Protein AF-A0A6G8FTP2-F1 (afdb_monomer_lite)

Radius of gyration: 24.83 Å; chains: 1; bounding box: 40×57×80 Å

Sequence (136 aa):
MTVLFDAAKLGSWLGYSTGDVDDDQCAAVLEVVEGWILGATGWNDIPAEPAKPLRAWALELGGIAYENPTSQTDDQTDLVRSSWRDRRSQILAEIRTWSQSNGSAVGGQLSPRGSFPPARPYPDPADRRYPFGLRP

Structure (mmCIF, N/CA/C/O backbone):
data_AF-A0A6G8FTP2-F1
#
_entry.id   AF-A0A6G8FTP2-F1
#
loop_
_atom_site.group_PDB
_atom_site.id
_atom_site.type_symbol
_atom_site.label_atom_id
_atom_site.label_alt_id
_atom_site.label_comp_id
_atom_site.label_asym_id
_atom_site.label_entity_id
_atom_site.label_seq_id
_atom_site.pdbx_PDB_ins_code
_atom_site.Cartn_x
_atom_site.Cartn_y
_atom_site.Cartn_z
_atom_site.occupancy
_atom_site.B_iso_or_equiv
_atom_site.auth_seq_id
_atom_site.auth_comp_id
_atom_site.auth_asym_id
_atom_site.auth_atom_id
_atom_site.pdbx_PDB_model_num
ATOM 1 N N . MET A 1 1 ? -13.358 -1.340 -14.042 1.00 44.25 1 MET A N 1
ATOM 2 C CA . MET A 1 1 ? -12.081 -1.651 -13.378 1.00 44.25 1 MET A CA 1
ATOM 3 C C . MET A 1 1 ? -11.678 -0.406 -12.616 1.00 44.25 1 MET A C 1
ATOM 5 O O . MET A 1 1 ? -11.479 0.637 -13.229 1.00 44.25 1 MET A O 1
ATOM 9 N N . THR A 1 2 ? -11.758 -0.462 -11.292 1.00 50.75 2 THR A N 1
ATOM 10 C CA . THR A 1 2 ? -11.432 0.670 -10.423 1.00 50.75 2 THR A CA 1
ATOM 11 C C . THR A 1 2 ? -9.926 0.746 -10.285 1.00 50.75 2 THR A C 1
ATOM 13 O O . THR A 1 2 ? -9.303 -0.270 -10.017 1.00 50.75 2 THR A O 1
ATOM 16 N N . VAL A 1 3 ? -9.345 1.930 -10.460 1.00 65.44 3 VAL A N 1
ATOM 17 C CA . VAL A 1 3 ? -7.890 2.093 -10.403 1.00 65.44 3 VAL A CA 1
ATOM 18 C C . VAL A 1 3 ? -7.529 2.915 -9.165 1.00 65.44 3 VAL A C 1
ATOM 20 O O . VAL A 1 3 ? -7.963 4.068 -9.041 1.00 65.44 3 VAL A O 1
ATOM 23 N N . LEU A 1 4 ? -6.779 2.316 -8.227 1.00 75.06 4 LEU A N 1
ATOM 24 C CA . LEU A 1 4 ? -6.231 2.992 -7.036 1.00 75.06 4 LEU A CA 1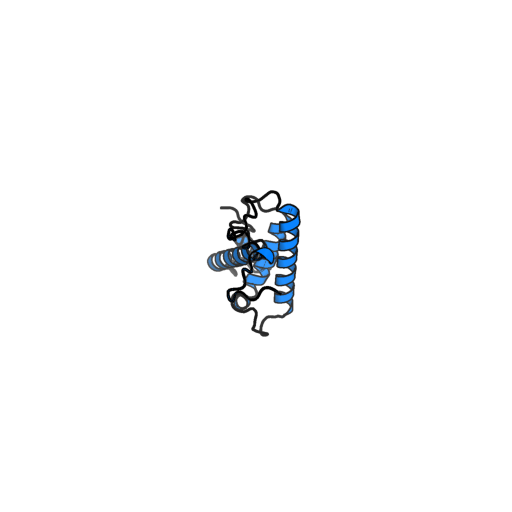
ATOM 25 C C . LEU 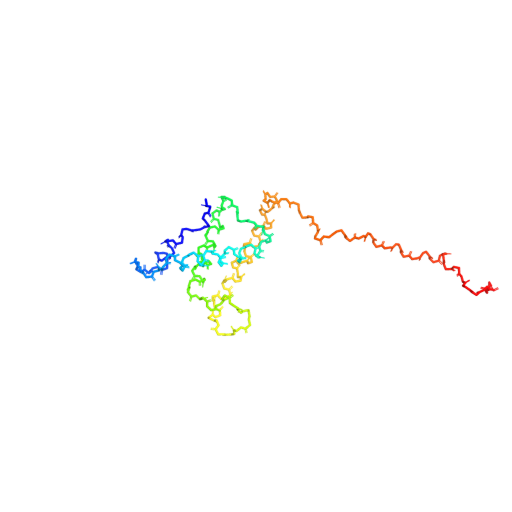A 1 4 ? -5.455 4.253 -7.427 1.00 75.06 4 LEU A C 1
ATOM 27 O O . LEU A 1 4 ? -5.621 5.314 -6.823 1.00 75.06 4 LEU A O 1
ATOM 31 N N . PHE A 1 5 ? -4.664 4.139 -8.487 1.00 72.75 5 PHE A N 1
ATOM 32 C CA . PHE A 1 5 ? -3.975 5.226 -9.160 1.00 72.75 5 PHE A CA 1
ATOM 33 C C . PHE A 1 5 ? -3.726 4.825 -10.613 1.00 72.75 5 PHE A C 1
ATOM 35 O O . PHE A 1 5 ? -3.614 3.648 -10.931 1.00 72.75 5 PHE A O 1
ATOM 42 N N . ASP A 1 6 ? -3.650 5.805 -11.503 1.00 75.38 6 ASP A N 1
ATOM 43 C CA . ASP A 1 6 ? -3.320 5.557 -12.903 1.00 75.38 6 ASP A CA 1
ATOM 44 C C . ASP A 1 6 ? -1.840 5.170 -13.019 1.00 75.38 6 ASP A C 1
ATOM 46 O O . ASP A 1 6 ? -0.963 6.023 -12.868 1.00 75.38 6 ASP A O 1
ATOM 50 N N . ALA A 1 7 ? -1.567 3.885 -13.241 1.00 67.69 7 ALA A N 1
ATOM 51 C CA . ALA A 1 7 ? -0.206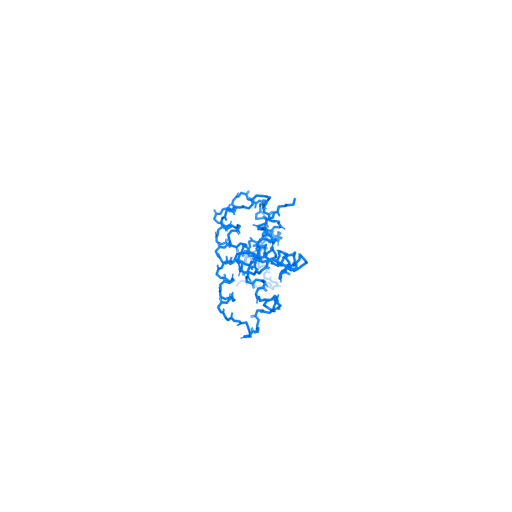 3.366 -13.281 1.00 67.69 7 ALA A CA 1
ATOM 52 C C . ALA A 1 7 ? 0.594 3.927 -14.473 1.00 67.69 7 ALA A C 1
ATOM 54 O O . ALA A 1 7 ? 1.780 4.197 -14.325 1.00 67.69 7 ALA A O 1
ATOM 55 N N . ALA A 1 8 ? -0.063 4.285 -15.585 1.00 67.75 8 ALA A N 1
ATOM 56 C CA . ALA A 1 8 ? 0.589 4.981 -16.700 1.00 67.75 8 ALA A CA 1
ATOM 57 C C . ALA A 1 8 ? 1.082 6.391 -16.312 1.00 67.75 8 ALA A C 1
ATOM 59 O O . ALA A 1 8 ? 1.984 6.948 -16.938 1.00 67.75 8 ALA A O 1
ATOM 60 N N . LYS A 1 9 ? 0.526 6.983 -15.244 1.00 73.06 9 LYS A N 1
ATOM 61 C CA . LYS A 1 9 ? 1.000 8.255 -14.674 1.00 73.06 9 LYS A CA 1
ATOM 62 C C . LYS A 1 9 ? 2.097 8.079 -13.629 1.00 73.06 9 LYS A C 1
ATOM 64 O O . LYS A 1 9 ? 2.657 9.086 -13.200 1.00 73.06 9 LYS A O 1
ATOM 69 N N . LEU A 1 10 ? 2.434 6.848 -13.242 1.00 75.19 10 LEU A N 1
ATOM 70 C CA . LEU A 1 10 ? 3.491 6.573 -12.270 1.00 75.19 10 LEU A CA 1
ATOM 71 C C . LEU A 1 10 ? 4.844 7.084 -12.772 1.00 75.19 10 LEU A C 1
ATOM 73 O O . LEU A 1 10 ? 5.533 7.787 -12.039 1.00 75.19 10 LEU A O 1
ATOM 77 N N . GLY A 1 11 ? 5.175 6.832 -14.044 1.00 71.88 11 GLY A N 1
ATOM 78 C CA . GLY A 1 11 ? 6.399 7.347 -14.664 1.00 71.88 11 GLY A CA 1
ATOM 79 C C . GLY A 1 11 ? 6.482 8.873 -14.624 1.00 71.88 11 GLY A C 1
ATOM 80 O O . GLY A 1 11 ? 7.484 9.429 -14.184 1.00 71.88 11 GLY A O 1
ATOM 81 N N . SER A 1 12 ? 5.386 9.559 -14.969 1.00 75.88 12 SER A N 1
ATOM 82 C CA . SER A 1 12 ? 5.309 11.023 -14.876 1.00 75.88 12 SER A CA 1
ATOM 83 C C . SER A 1 12 ? 5.410 11.534 -13.438 1.00 75.88 12 SER A C 1
ATOM 85 O O . SER A 1 12 ? 5.953 12.615 -13.227 1.00 75.88 12 SER A O 1
ATOM 87 N N . TRP A 1 13 ? 4.865 10.806 -12.463 1.00 74.94 13 TRP A N 1
ATOM 88 C CA . TRP A 1 13 ? 4.930 11.179 -11.051 1.00 74.94 13 TRP A CA 1
ATOM 89 C C . TRP A 1 13 ? 6.344 11.010 -10.478 1.00 74.94 13 TRP A C 1
ATOM 91 O O . TRP A 1 13 ? 6.796 11.861 -9.717 1.00 74.94 13 TRP A O 1
ATOM 101 N N . LEU A 1 14 ? 7.061 9.969 -10.908 1.00 75.44 14 LEU A N 1
ATOM 102 C CA . LEU A 1 14 ? 8.462 9.713 -10.558 1.00 75.44 14 LEU A CA 1
ATOM 103 C C . LEU A 1 14 ? 9.456 10.588 -11.344 1.00 75.44 14 LEU A C 1
ATOM 105 O O . LEU A 1 14 ? 10.641 10.620 -11.021 1.00 75.44 14 LEU A O 1
ATOM 109 N N . GLY A 1 15 ? 8.989 11.319 -12.360 1.00 75.25 15 GLY A N 1
ATOM 110 C CA . GLY A 1 15 ? 9.829 12.178 -13.196 1.00 75.25 15 GLY A CA 1
ATOM 111 C C . GLY A 1 15 ? 10.623 11.430 -14.273 1.00 75.25 15 GLY A C 1
ATOM 112 O O . GLY A 1 15 ? 11.599 11.976 -14.785 1.00 75.25 15 GLY A O 1
ATOM 113 N N . TYR A 1 16 ? 10.217 10.208 -14.625 1.00 74.31 16 TYR A N 1
ATOM 114 C CA . TYR A 1 16 ? 10.778 9.461 -15.751 1.00 74.31 16 TYR A CA 1
ATOM 115 C C . TYR A 1 16 ? 10.257 9.981 -17.093 1.00 74.31 16 TYR A C 1
ATOM 117 O O . TYR A 1 16 ? 9.160 10.542 -17.190 1.00 74.31 16 TYR A O 1
ATOM 125 N N . SER A 1 17 ? 11.044 9.779 -18.147 1.00 68.38 17 SER A N 1
ATOM 126 C CA . SER A 1 17 ? 10.661 10.154 -19.505 1.00 68.38 17 SER A CA 1
ATOM 127 C C . SER A 1 17 ? 9.552 9.226 -20.007 1.00 68.38 17 SER A C 1
ATOM 129 O O . SER A 1 17 ? 9.481 8.048 -19.651 1.00 68.38 17 SER A O 1
ATOM 131 N N . THR A 1 18 ? 8.674 9.732 -20.872 1.00 62.75 18 THR A N 1
ATOM 132 C CA . THR A 1 18 ? 7.675 8.898 -21.557 1.00 62.75 18 THR A CA 1
ATOM 133 C C . THR A 1 18 ? 8.365 7.787 -22.351 1.00 62.75 18 THR A C 1
ATOM 135 O O . THR A 1 18 ? 9.111 8.090 -23.281 1.00 62.75 18 THR A O 1
ATOM 138 N N . GLY A 1 19 ? 8.089 6.527 -21.999 1.00 63.09 19 GLY A N 1
ATOM 139 C CA . GLY A 1 19 ? 8.686 5.331 -22.611 1.00 63.09 19 GLY A CA 1
ATOM 140 C C . GLY A 1 19 ? 9.700 4.589 -21.733 1.00 63.09 19 GLY A C 1
ATOM 141 O O . GLY A 1 19 ? 10.083 3.480 -22.087 1.00 63.09 19 GLY A O 1
ATOM 142 N N . ASP A 1 20 ? 10.093 5.156 -20.587 1.00 66.19 20 ASP A N 1
ATOM 143 C CA . ASP A 1 20 ? 11.019 4.509 -19.641 1.00 66.19 20 ASP A CA 1
ATOM 144 C C . ASP A 1 20 ? 10.323 3.502 -18.705 1.00 66.19 20 ASP A C 1
ATOM 146 O O . ASP A 1 20 ? 10.993 2.736 -18.015 1.00 66.19 20 ASP A O 1
ATOM 150 N N . VAL A 1 21 ? 8.986 3.513 -18.665 1.00 67.19 21 VAL A N 1
ATOM 151 C CA . VAL A 1 21 ? 8.160 2.645 -17.818 1.00 67.19 21 VAL A CA 1
ATOM 152 C C . VAL A 1 21 ? 7.275 1.784 -18.710 1.00 67.19 21 VAL A C 1
ATOM 154 O O . VAL A 1 21 ? 6.528 2.318 -19.529 1.00 67.19 21 VAL A O 1
ATOM 157 N N . ASP A 1 22 ? 7.373 0.469 -18.541 1.00 77.56 22 ASP A N 1
ATOM 158 C CA . ASP A 1 22 ? 6.586 -0.518 -19.281 1.00 77.56 22 ASP A CA 1
ATOM 159 C C . ASP A 1 22 ? 5.186 -0.705 -18.663 1.00 77.56 22 ASP A C 1
ATOM 161 O O . ASP A 1 22 ? 5.009 -0.624 -17.441 1.00 77.56 22 ASP A O 1
ATOM 165 N N . ASP A 1 23 ? 4.188 -0.981 -19.503 1.00 78.31 23 ASP A N 1
ATOM 166 C CA . ASP A 1 23 ? 2.803 -1.215 -19.080 1.00 78.31 23 ASP A CA 1
ATOM 167 C C . ASP A 1 23 ? 2.701 -2.483 -18.213 1.00 78.31 23 ASP A C 1
ATOM 169 O O . ASP A 1 23 ? 1.985 -2.494 -17.207 1.00 78.31 23 ASP A O 1
ATOM 173 N N . ASP A 1 24 ? 3.484 -3.520 -18.531 1.00 80.56 24 ASP A N 1
ATOM 174 C CA . ASP A 1 24 ? 3.537 -4.761 -17.746 1.00 80.56 24 ASP A CA 1
ATOM 175 C C . ASP A 1 24 ? 4.139 -4.519 -16.349 1.00 80.56 24 ASP A C 1
ATOM 177 O O . ASP A 1 24 ? 3.668 -5.060 -15.344 1.00 80.56 24 ASP A O 1
ATOM 181 N N . GLN A 1 25 ? 5.142 -3.640 -16.251 1.00 77.81 25 GLN A N 1
ATOM 182 C CA . GLN A 1 25 ? 5.716 -3.225 -14.967 1.00 77.81 25 GLN A CA 1
ATOM 183 C C . GLN A 1 25 ? 4.717 -2.408 -14.145 1.00 77.81 25 GLN A C 1
ATOM 185 O O . GLN A 1 25 ? 4.614 -2.590 -12.931 1.00 77.81 25 GLN A O 1
ATOM 190 N N . CYS A 1 26 ? 3.953 -1.534 -14.799 1.00 79.12 26 CYS A N 1
ATOM 191 C CA . CYS A 1 26 ? 2.888 -0.763 -14.168 1.00 79.12 26 CYS A CA 1
ATOM 192 C C . CYS A 1 26 ? 1.790 -1.665 -13.587 1.00 79.12 26 CYS A C 1
ATOM 194 O O . CYS A 1 26 ? 1.332 -1.427 -12.466 1.00 79.12 26 CYS A O 1
ATOM 196 N N . ALA A 1 27 ? 1.391 -2.709 -14.321 1.00 83.81 27 ALA A N 1
ATOM 197 C CA . ALA A 1 27 ? 0.421 -3.696 -13.855 1.00 83.81 27 ALA A CA 1
ATOM 198 C C . ALA A 1 27 ? 0.946 -4.470 -12.635 1.00 83.81 27 ALA A C 1
ATOM 200 O O . ALA A 1 27 ? 0.260 -4.543 -11.615 1.00 83.81 27 ALA A O 1
ATOM 201 N N . ALA A 1 28 ? 2.191 -4.954 -12.689 1.00 83.62 28 ALA A N 1
ATOM 202 C CA . ALA A 1 28 ? 2.814 -5.661 -11.571 1.00 83.62 28 ALA A CA 1
ATOM 203 C C . ALA A 1 28 ? 2.927 -4.784 -10.310 1.00 83.62 28 ALA A C 1
ATOM 205 O O . ALA A 1 28 ? 2.661 -5.239 -9.197 1.00 83.62 28 ALA A O 1
ATOM 206 N N . VAL A 1 29 ? 3.279 -3.502 -10.464 1.00 85.44 29 VAL A N 1
ATOM 207 C CA . VAL A 1 29 ? 3.317 -2.546 -9.346 1.00 85.44 29 VAL A CA 1
ATOM 208 C C . VAL A 1 29 ? 1.933 -2.374 -8.722 1.00 85.44 29 VAL A C 1
ATOM 210 O O . VAL A 1 29 ? 1.819 -2.354 -7.495 1.00 85.44 29 VAL A O 1
ATOM 213 N N . LEU A 1 30 ? 0.881 -2.272 -9.537 1.00 86.81 30 LEU A N 1
ATOM 214 C CA . LEU A 1 30 ? -0.483 -2.142 -9.033 1.00 86.81 30 LEU A CA 1
ATOM 215 C C . LEU A 1 30 ? -0.899 -3.374 -8.214 1.00 86.81 30 LEU A C 1
ATOM 217 O O . LEU A 1 30 ? -1.382 -3.204 -7.097 1.00 86.81 30 LEU A O 1
ATOM 221 N N . GLU A 1 31 ? -0.641 -4.587 -8.711 1.00 87.12 31 GLU A N 1
ATOM 222 C CA . GLU A 1 31 ? -0.942 -5.839 -7.996 1.00 87.12 31 GLU A CA 1
ATOM 223 C C . GLU A 1 31 ? -0.228 -5.919 -6.637 1.00 87.12 31 GLU A C 1
ATOM 225 O O . GLU A 1 31 ? -0.822 -6.306 -5.626 1.00 87.12 31 GLU A O 1
ATOM 230 N N . VAL A 1 32 ? 1.039 -5.497 -6.580 1.00 86.88 32 VAL A N 1
ATOM 231 C CA . VAL A 1 32 ? 1.817 -5.457 -5.332 1.00 86.88 32 VAL A CA 1
ATOM 232 C C . VAL A 1 32 ? 1.215 -4.465 -4.336 1.00 86.88 32 VAL A C 1
ATOM 234 O O . VAL A 1 32 ? 1.041 -4.793 -3.158 1.00 86.88 32 VAL A O 1
ATOM 237 N N . VAL A 1 33 ? 0.874 -3.256 -4.793 1.00 89.38 33 VAL A N 1
ATOM 238 C CA . VAL A 1 33 ? 0.261 -2.227 -3.942 1.00 89.38 33 VAL A CA 1
ATOM 239 C C . VAL A 1 33 ? -1.099 -2.692 -3.421 1.00 89.38 33 VAL A C 1
ATOM 241 O O . VAL A 1 33 ? -1.386 -2.520 -2.234 1.00 89.38 33 VAL A O 1
ATOM 244 N N . GLU A 1 34 ? -1.917 -3.319 -4.267 1.00 89.81 34 GLU A N 1
ATOM 245 C CA . GLU A 1 34 ? -3.193 -3.914 -3.865 1.00 89.81 34 GLU A CA 1
ATOM 246 C C . GLU A 1 34 ? -2.991 -4.979 -2.786 1.00 89.81 34 GLU A C 1
ATOM 248 O O . GLU A 1 34 ? -3.613 -4.898 -1.724 1.00 89.81 34 GLU A O 1
ATOM 253 N N . GLY A 1 35 ? -2.058 -5.912 -2.992 1.00 87.81 35 GLY A N 1
ATOM 254 C CA . GLY A 1 35 ? -1.725 -6.943 -2.011 1.00 87.81 35 GLY A CA 1
ATOM 255 C C . GLY A 1 35 ? -1.312 -6.367 -0.652 1.00 87.81 35 GLY A C 1
ATOM 256 O O . GLY A 1 35 ? -1.783 -6.829 0.392 1.00 87.81 35 GLY A O 1
ATOM 257 N N . TRP A 1 36 ? -0.489 -5.314 -0.638 1.00 90.44 36 TRP A N 1
ATOM 258 C CA . TRP A 1 36 ? -0.091 -4.643 0.602 1.00 90.44 36 TRP A CA 1
ATOM 259 C C . TRP A 1 36 ? -1.263 -3.960 1.312 1.00 90.44 36 TRP A C 1
ATOM 261 O O . TRP A 1 36 ? -1.390 -4.077 2.533 1.00 90.44 36 TRP A O 1
ATOM 271 N N . ILE A 1 37 ? -2.136 -3.271 0.573 1.00 90.38 37 ILE A N 1
ATOM 272 C CA . ILE A 1 37 ? -3.303 -2.588 1.146 1.00 90.38 37 ILE A CA 1
ATOM 273 C C . ILE A 1 37 ? -4.295 -3.605 1.718 1.00 90.38 37 ILE A C 1
ATOM 275 O O . ILE A 1 37 ? -4.745 -3.441 2.856 1.00 90.38 37 ILE A O 1
ATOM 279 N N . LEU A 1 38 ? -4.608 -4.672 0.979 1.00 89.94 38 LEU A N 1
ATOM 280 C CA . LEU A 1 38 ? -5.496 -5.740 1.447 1.00 89.94 38 LEU A CA 1
ATOM 281 C C . LEU A 1 38 ? -4.914 -6.435 2.686 1.00 89.94 38 LEU A C 1
ATOM 283 O O . LEU A 1 38 ? -5.622 -6.632 3.671 1.00 89.94 38 LEU A O 1
ATOM 287 N N . GLY A 1 39 ? -3.605 -6.705 2.704 1.00 86.81 39 GLY A N 1
ATOM 288 C CA . GLY A 1 39 ? -2.919 -7.262 3.873 1.00 86.81 39 GLY A CA 1
ATOM 289 C C . GLY A 1 39 ? -2.929 -6.337 5.100 1.00 86.81 39 GLY A C 1
ATOM 290 O O . GLY A 1 39 ? -3.077 -6.801 6.233 1.00 86.81 39 GLY A O 1
ATOM 291 N N . ALA A 1 40 ? -2.805 -5.021 4.905 1.00 88.31 40 ALA A N 1
ATOM 292 C CA . ALA A 1 40 ? -2.800 -4.048 5.999 1.00 88.31 40 ALA A CA 1
ATOM 293 C C . ALA A 1 40 ? -4.192 -3.809 6.608 1.00 88.31 40 ALA A C 1
ATOM 295 O O . ALA A 1 40 ? -4.296 -3.615 7.827 1.00 88.31 40 ALA A O 1
ATOM 296 N N . THR A 1 41 ? -5.230 -3.824 5.767 1.00 87.06 41 THR A N 1
ATOM 297 C CA . THR A 1 41 ? -6.630 -3.520 6.119 1.00 87.06 41 THR A CA 1
ATOM 298 C C . THR A 1 41 ? -7.453 -4.755 6.487 1.00 87.06 41 THR A C 1
ATOM 300 O O . THR A 1 41 ? -8.404 -4.645 7.257 1.00 87.06 41 THR A O 1
ATOM 303 N N . GLY A 1 42 ? -7.097 -5.931 5.962 1.00 85.12 42 GLY A N 1
ATOM 304 C CA . GLY A 1 42 ? -7.896 -7.152 6.068 1.00 85.12 42 GLY A CA 1
ATOM 305 C C . GLY A 1 42 ? -9.126 -7.173 5.153 1.00 85.12 42 GLY A C 1
ATOM 306 O O . GLY A 1 42 ? -10.020 -7.990 5.369 1.00 85.12 42 GLY A O 1
ATOM 307 N N . TRP A 1 43 ? -9.207 -6.272 4.172 1.00 85.62 43 TRP A N 1
ATOM 308 C CA . TRP A 1 43 ? -10.283 -6.261 3.181 1.00 85.62 43 TRP A CA 1
ATOM 309 C C . TRP A 1 43 ? -10.152 -7.426 2.196 1.00 85.62 43 TRP A C 1
ATOM 311 O O . TRP A 1 43 ? -9.054 -7.921 1.951 1.00 85.62 43 TRP A O 1
ATOM 321 N N . ASN A 1 44 ? -11.279 -7.844 1.616 1.00 86.00 44 ASN A N 1
ATOM 322 C CA . ASN A 1 44 ? -11.279 -8.839 0.539 1.00 86.00 44 ASN A CA 1
ATOM 323 C C . ASN A 1 44 ? -11.013 -8.195 -0.826 1.00 86.00 44 ASN A C 1
ATOM 325 O O . ASN A 1 44 ? -10.350 -8.803 -1.652 1.00 86.00 44 ASN A O 1
ATOM 329 N N . ASP A 1 45 ? -11.497 -6.965 -1.022 1.00 86.00 45 ASP A N 1
ATOM 330 C CA . ASP A 1 45 ? -11.388 -6.215 -2.271 1.00 86.00 45 ASP A CA 1
ATOM 331 C C . ASP A 1 45 ? -11.150 -4.726 -1.984 1.00 86.00 45 ASP A C 1
ATOM 333 O O . ASP A 1 45 ? -11.552 -4.197 -0.940 1.00 86.00 45 ASP A O 1
ATOM 337 N N . ILE A 1 46 ? -10.530 -4.029 -2.938 1.00 85.38 46 ILE A N 1
ATOM 338 C CA . ILE A 1 46 ? -10.388 -2.573 -2.896 1.00 85.38 46 ILE A CA 1
ATOM 339 C C . ILE A 1 46 ? -11.748 -1.917 -3.206 1.00 85.38 46 ILE A C 1
ATOM 341 O O . ILE A 1 46 ? -12.423 -2.324 -4.154 1.00 85.38 46 ILE A O 1
ATOM 345 N N . PRO A 1 47 ? -12.169 -0.873 -2.461 1.00 82.81 47 PRO A N 1
ATOM 346 C CA . PRO A 1 47 ? -13.414 -0.163 -2.733 1.00 82.81 47 PRO A CA 1
ATOM 347 C C . PRO A 1 47 ? -13.493 0.341 -4.176 1.00 82.81 47 PRO A C 1
ATOM 349 O O . PRO A 1 47 ? -12.530 0.912 -4.684 1.00 82.81 47 PRO A O 1
ATOM 352 N N . ALA A 1 48 ? -14.668 0.219 -4.802 1.00 80.12 48 ALA A N 1
ATOM 353 C CA . ALA A 1 48 ? -14.891 0.662 -6.181 1.00 80.12 48 ALA A CA 1
ATOM 354 C C . ALA A 1 48 ? -14.654 2.171 -6.390 1.00 80.12 48 ALA A C 1
ATOM 356 O O . ALA A 1 48 ? -14.333 2.600 -7.498 1.00 80.12 48 ALA A O 1
ATOM 357 N N . GLU A 1 49 ? -14.769 2.967 -5.326 1.00 81.19 49 GLU A N 1
ATOM 358 C CA . GLU A 1 49 ? -14.375 4.372 -5.291 1.00 81.19 49 GLU A CA 1
ATOM 359 C C . GLU A 1 49 ? -13.462 4.614 -4.081 1.00 81.19 49 GLU A C 1
ATOM 361 O O . GLU A 1 49 ? -13.938 4.937 -2.989 1.00 81.19 49 GLU A O 1
ATOM 366 N N . PRO A 1 50 ? -12.135 4.445 -4.232 1.00 82.75 50 PRO A N 1
ATOM 367 C CA . PRO A 1 50 ? -11.222 4.638 -3.121 1.00 82.75 50 PRO A CA 1
ATOM 368 C C . PRO A 1 50 ? -11.190 6.115 -2.723 1.00 82.75 50 PRO A C 1
ATOM 370 O O . PRO A 1 50 ? -11.100 7.010 -3.577 1.00 82.75 50 PRO A O 1
ATOM 373 N N . ALA A 1 51 ? -11.248 6.360 -1.413 1.00 84.94 51 ALA A N 1
ATOM 374 C CA . ALA A 1 51 ? -11.177 7.697 -0.840 1.00 84.94 51 ALA A CA 1
ATOM 375 C C . ALA A 1 51 ? -9.869 8.401 -1.238 1.00 84.94 51 ALA A C 1
ATOM 377 O O . ALA A 1 51 ? -8.836 7.760 -1.432 1.00 84.94 51 ALA A O 1
ATOM 378 N N . LYS A 1 52 ? -9.892 9.738 -1.315 1.00 86.19 52 LYS A N 1
ATOM 379 C CA . LYS A 1 52 ? -8.717 10.537 -1.713 1.00 86.19 52 LYS A CA 1
ATOM 380 C C . LYS A 1 52 ? -7.433 10.194 -0.929 1.00 86.19 52 LYS A C 1
ATOM 382 O O . LYS A 1 52 ? -6.406 10.055 -1.587 1.00 86.19 52 LYS A O 1
ATOM 387 N N . PRO A 1 53 ? -7.462 10.001 0.409 1.00 87.19 53 PRO A N 1
ATOM 388 C CA . PRO A 1 53 ? -6.266 9.607 1.157 1.00 87.19 53 PRO A CA 1
ATOM 389 C C . PRO A 1 53 ? -5.709 8.251 0.712 1.00 87.19 53 PRO A C 1
ATOM 391 O O . PRO A 1 53 ? -4.509 8.120 0.505 1.00 87.19 53 PRO A O 1
ATOM 394 N N . LEU A 1 54 ? -6.589 7.273 0.464 1.00 88.00 54 LEU A N 1
ATOM 395 C CA . LEU A 1 54 ? -6.198 5.940 0.004 1.00 88.00 54 LEU A CA 1
ATOM 396 C C . LEU A 1 54 ? -5.501 5.985 -1.358 1.00 88.00 54 LEU A C 1
ATOM 398 O O . LEU A 1 54 ? -4.494 5.313 -1.548 1.00 88.00 54 LEU A O 1
ATOM 402 N N . ARG A 1 55 ? -5.987 6.823 -2.280 1.00 87.38 55 ARG A N 1
ATOM 403 C CA . ARG A 1 55 ? -5.338 7.035 -3.584 1.00 87.38 55 ARG A CA 1
ATOM 404 C C . ARG A 1 55 ? -3.957 7.681 -3.451 1.00 87.38 55 ARG A C 1
ATOM 406 O O . ARG A 1 55 ? -3.039 7.295 -4.165 1.00 87.38 55 ARG A O 1
ATOM 413 N N . ALA A 1 56 ? -3.808 8.650 -2.544 1.00 87.88 56 ALA A N 1
ATOM 414 C CA . ALA A 1 56 ? -2.531 9.320 -2.305 1.00 87.88 56 ALA A CA 1
ATOM 415 C C . ALA A 1 56 ? -1.483 8.351 -1.735 1.00 87.88 56 ALA A C 1
ATOM 417 O O . ALA A 1 56 ? -0.373 8.279 -2.254 1.00 87.88 56 ALA A O 1
ATOM 418 N N . TRP A 1 57 ? -1.858 7.552 -0.732 1.00 91.94 57 TRP A N 1
ATOM 419 C CA . TRP A 1 57 ? -0.981 6.516 -0.191 1.00 91.94 57 TRP A CA 1
ATOM 420 C C . TRP A 1 57 ? -0.653 5.429 -1.218 1.00 91.94 57 TRP A C 1
ATOM 422 O O . TRP A 1 57 ? 0.490 4.991 -1.288 1.00 91.94 57 TRP A O 1
ATOM 432 N N . ALA A 1 58 ? -1.623 5.009 -2.036 1.00 90.19 58 ALA A N 1
ATOM 433 C CA . ALA A 1 58 ? -1.392 4.006 -3.073 1.00 90.19 58 ALA A CA 1
ATOM 434 C C . ALA A 1 58 ? -0.390 4.485 -4.136 1.00 90.19 58 ALA A C 1
ATOM 436 O O . ALA A 1 58 ? 0.453 3.703 -4.563 1.00 90.19 58 ALA A O 1
ATOM 437 N N . LEU A 1 59 ? -0.434 5.766 -4.517 1.00 88.19 59 LEU A N 1
ATOM 438 C CA . LEU A 1 59 ? 0.544 6.354 -5.436 1.00 88.19 59 LEU A CA 1
ATOM 439 C C . LEU A 1 59 ? 1.963 6.330 -4.847 1.00 88.19 59 LEU A C 1
ATOM 441 O O . LEU A 1 59 ? 2.908 5.942 -5.528 1.00 88.19 59 LEU A O 1
ATOM 445 N N . GLU A 1 60 ? 2.105 6.687 -3.569 1.00 88.38 60 GLU A N 1
ATOM 446 C CA . GLU A 1 60 ? 3.398 6.653 -2.881 1.00 88.38 60 GLU A CA 1
ATOM 447 C C . GLU A 1 60 ? 3.935 5.217 -2.740 1.00 88.38 60 GLU A C 1
ATOM 449 O O . GLU A 1 60 ? 5.108 4.961 -3.013 1.00 88.38 60 GLU A O 1
ATOM 454 N N . LEU A 1 61 ? 3.069 4.257 -2.394 1.00 89.31 61 LEU A N 1
ATOM 455 C CA . LEU A 1 61 ? 3.415 2.833 -2.375 1.00 89.31 61 LEU A CA 1
ATOM 456 C C . LEU A 1 61 ? 3.813 2.320 -3.765 1.00 89.31 61 LEU A C 1
ATOM 458 O O . LEU A 1 61 ? 4.739 1.517 -3.860 1.00 89.31 61 LEU A O 1
ATOM 462 N N . GLY A 1 62 ? 3.161 2.801 -4.827 1.00 87.56 62 GLY A N 1
ATOM 463 C CA . GLY A 1 62 ? 3.518 2.490 -6.211 1.00 87.56 62 GLY A CA 1
ATOM 464 C C . GLY A 1 62 ? 4.934 2.944 -6.558 1.00 87.56 62 GLY A C 1
ATOM 465 O O . GLY A 1 62 ? 5.694 2.183 -7.149 1.00 87.56 62 GLY A O 1
ATOM 466 N N . GLY A 1 63 ? 5.330 4.135 -6.102 1.00 85.38 63 GLY A N 1
ATOM 467 C CA . GLY A 1 63 ? 6.709 4.616 -6.210 1.00 85.38 63 GLY A CA 1
ATOM 468 C C . GLY A 1 63 ? 7.717 3.704 -5.529 1.00 85.38 63 GLY A C 1
ATOM 469 O O . GLY A 1 63 ? 8.712 3.307 -6.128 1.00 85.38 63 GLY A O 1
ATOM 470 N N . ILE A 1 64 ? 7.422 3.326 -4.284 1.00 85.62 64 ILE A N 1
ATOM 471 C CA . ILE A 1 64 ? 8.280 2.434 -3.495 1.00 85.62 64 ILE A CA 1
ATOM 472 C C . ILE A 1 64 ? 8.413 1.064 -4.171 1.00 85.62 64 ILE A C 1
ATOM 474 O O . ILE A 1 64 ? 9.514 0.518 -4.242 1.00 85.62 64 ILE A O 1
ATOM 478 N N . ALA A 1 65 ? 7.309 0.503 -4.667 1.00 84.19 65 ALA A N 1
ATOM 479 C CA . ALA A 1 65 ? 7.301 -0.787 -5.347 1.00 84.19 65 ALA A CA 1
ATOM 480 C C . ALA A 1 65 ? 8.086 -0.750 -6.667 1.00 84.19 65 ALA A C 1
ATOM 482 O O . ALA A 1 65 ? 8.806 -1.703 -6.964 1.00 84.19 65 ALA A O 1
ATOM 483 N N . TYR A 1 66 ? 7.980 0.347 -7.422 1.00 82.00 66 TYR A N 1
ATOM 484 C CA . TYR A 1 66 ? 8.700 0.536 -8.679 1.00 82.00 66 TYR A CA 1
ATOM 485 C C . TYR A 1 66 ? 10.206 0.737 -8.471 1.00 82.00 66 TYR A C 1
ATOM 487 O O . TYR A 1 66 ? 11.016 0.084 -9.123 1.00 82.00 66 TYR A O 1
ATOM 495 N N . GLU A 1 67 ? 10.605 1.602 -7.534 1.00 79.62 67 GLU A N 1
ATOM 496 C CA . GLU A 1 67 ? 12.024 1.872 -7.266 1.00 79.62 67 GLU A CA 1
ATOM 497 C C . GLU A 1 67 ? 12.742 0.710 -6.565 1.00 79.62 67 GLU A C 1
ATOM 499 O O . GLU A 1 67 ? 13.976 0.652 -6.555 1.00 79.62 67 GLU A O 1
ATOM 504 N N . ASN A 1 68 ? 11.994 -0.203 -5.942 1.00 73.00 68 ASN A N 1
ATOM 505 C C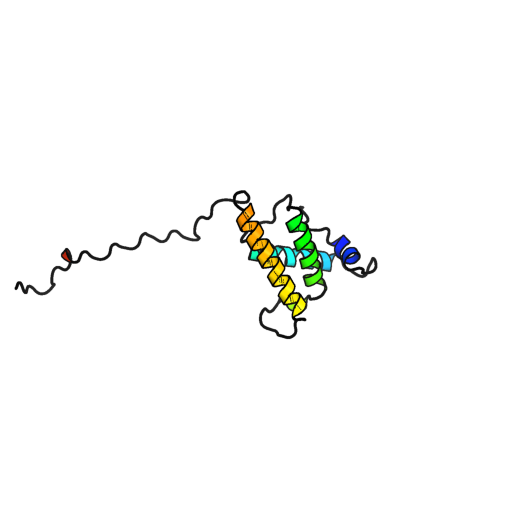A . ASN A 1 68 ? 12.557 -1.274 -5.131 1.00 73.00 68 ASN A CA 1
ATOM 506 C C . ASN A 1 68 ? 11.847 -2.626 -5.332 1.00 73.00 68 ASN A C 1
ATOM 508 O O . ASN A 1 68 ? 11.253 -3.168 -4.388 1.00 73.00 68 ASN A O 1
ATOM 512 N N . PRO A 1 69 ? 11.955 -3.224 -6.531 1.00 65.38 69 PRO A N 1
ATOM 513 C CA . PRO A 1 69 ? 11.295 -4.488 -6.836 1.00 65.38 69 PRO A CA 1
ATOM 514 C C . PRO A 1 69 ? 11.829 -5.665 -6.003 1.00 65.38 69 PRO A C 1
ATOM 516 O O . PRO A 1 69 ? 11.120 -6.636 -5.785 1.00 65.38 69 PRO A O 1
ATOM 519 N N . THR A 1 70 ? 13.045 -5.598 -5.454 1.00 59.50 70 THR A N 1
ATOM 520 C CA . THR A 1 70 ? 13.607 -6.672 -4.610 1.00 59.50 70 THR A CA 1
ATOM 521 C C . THR A 1 70 ? 13.082 -6.663 -3.171 1.00 59.50 70 THR A C 1
ATOM 523 O O . THR A 1 70 ? 13.111 -7.697 -2.501 1.00 59.50 70 THR A O 1
ATOM 526 N N . SER A 1 71 ? 12.521 -5.543 -2.697 1.00 54.78 71 SER A N 1
ATOM 527 C CA . SER A 1 71 ? 11.820 -5.473 -1.401 1.00 54.78 71 SER A CA 1
ATOM 528 C C . SER A 1 71 ? 10.470 -6.206 -1.371 1.00 54.78 71 SER A C 1
ATOM 530 O O . SER A 1 71 ? 9.807 -6.241 -0.329 1.00 54.78 71 SER A O 1
ATOM 532 N N . GLN A 1 72 ? 10.072 -6.794 -2.505 1.00 54.66 72 GLN A N 1
ATOM 533 C CA . GLN A 1 72 ? 8.855 -7.585 -2.684 1.00 54.66 72 GLN A CA 1
ATOM 534 C C . GLN A 1 72 ? 8.926 -8.964 -2.005 1.00 54.66 72 GLN A C 1
ATOM 536 O O . GLN A 1 72 ? 7.884 -9.533 -1.695 1.00 54.66 72 GLN A O 1
ATOM 541 N N . THR A 1 73 ? 10.129 -9.491 -1.744 1.00 50.84 73 THR A N 1
ATOM 542 C CA . THR A 1 73 ? 10.320 -10.898 -1.342 1.00 50.84 73 THR A CA 1
ATOM 543 C C . THR A 1 73 ? 10.734 -11.133 0.106 1.00 50.84 73 THR A C 1
ATOM 545 O O . THR A 1 73 ? 10.608 -12.266 0.562 1.00 50.84 73 THR A O 1
ATOM 548 N N . ASP A 1 74 ? 11.231 -10.131 0.839 1.00 44.88 74 ASP A N 1
ATOM 549 C CA . ASP A 1 74 ? 11.847 -10.426 2.135 1.00 44.88 74 ASP A CA 1
ATOM 550 C C . ASP A 1 74 ? 11.735 -9.292 3.169 1.00 44.88 74 ASP A C 1
ATOM 552 O O . ASP A 1 74 ? 12.249 -8.178 3.000 1.00 44.88 74 ASP A O 1
ATOM 556 N N . ASP A 1 75 ? 11.089 -9.603 4.295 1.00 52.56 75 ASP A N 1
ATOM 557 C CA . ASP A 1 75 ? 11.119 -8.790 5.513 1.00 52.56 75 ASP A CA 1
ATOM 558 C C . ASP A 1 75 ? 12.450 -8.962 6.285 1.00 52.56 75 ASP A C 1
ATOM 560 O O . ASP A 1 75 ? 12.707 -8.218 7.233 1.00 52.56 75 ASP A O 1
ATOM 564 N N . GLN A 1 76 ? 13.374 -9.831 5.838 1.00 48.38 76 GLN A N 1
ATOM 565 C CA . GLN A 1 76 ? 14.616 -10.153 6.560 1.00 48.38 76 GLN A CA 1
ATOM 566 C C . GLN A 1 76 ? 15.941 -9.713 5.915 1.00 48.38 76 GLN A C 1
ATOM 568 O O . GLN A 1 76 ? 16.962 -9.749 6.598 1.00 48.38 76 GLN A O 1
ATOM 573 N N . THR A 1 77 ? 15.984 -9.232 4.668 1.00 48.00 77 THR A N 1
ATOM 574 C CA . THR A 1 77 ? 17.259 -8.761 4.085 1.00 48.00 77 THR A CA 1
ATOM 575 C C . THR A 1 77 ? 17.525 -7.274 4.331 1.00 48.00 77 THR A C 1
ATOM 577 O O . THR A 1 77 ? 16.878 -6.410 3.741 1.00 48.00 77 THR A O 1
ATOM 580 N N . ASP A 1 78 ? 18.565 -6.986 5.119 1.00 48.88 78 ASP A N 1
ATOM 581 C CA . ASP A 1 78 ? 19.160 -5.660 5.398 1.00 48.88 78 ASP A CA 1
ATOM 582 C C . ASP A 1 78 ? 19.724 -4.918 4.161 1.00 48.88 78 ASP A C 1
ATOM 584 O O . ASP A 1 78 ? 20.302 -3.840 4.275 1.00 48.88 78 ASP A O 1
ATOM 588 N N . LEU A 1 79 ? 19.568 -5.474 2.956 1.00 46.84 79 LEU A N 1
ATOM 589 C CA . LEU A 1 79 ? 20.032 -4.874 1.697 1.00 46.84 79 LEU A CA 1
ATOM 590 C C . LEU A 1 79 ? 19.028 -3.882 1.086 1.00 46.84 79 LEU A C 1
ATOM 592 O O . LEU A 1 79 ? 19.313 -3.247 0.071 1.00 46.84 79 LEU A O 1
ATOM 596 N N . VAL A 1 80 ? 17.855 -3.726 1.701 1.00 51.31 80 VAL A N 1
ATOM 597 C CA . VAL A 1 80 ? 16.884 -2.689 1.343 1.00 51.31 80 VAL A CA 1
ATOM 598 C C . VAL A 1 80 ? 17.409 -1.334 1.823 1.00 51.31 80 VAL A C 1
ATOM 600 O O . VAL A 1 80 ? 17.835 -1.214 2.968 1.00 51.31 80 VAL A O 1
ATOM 603 N N . ARG A 1 81 ? 17.340 -0.282 0.988 1.00 54.25 81 ARG A N 1
ATOM 604 C CA . ARG A 1 81 ? 17.508 1.106 1.464 1.00 54.25 81 ARG A CA 1
ATOM 605 C C . ARG A 1 81 ? 16.514 1.323 2.610 1.00 54.25 81 ARG A C 1
ATOM 607 O O . ARG A 1 81 ? 15.313 1.427 2.358 1.00 54.25 81 ARG A O 1
ATOM 614 N N . SER A 1 82 ? 17.004 1.326 3.849 1.00 61.22 82 SER A N 1
ATOM 615 C CA . SER A 1 82 ? 16.196 1.263 5.078 1.00 61.22 82 SER A CA 1
ATOM 616 C C . SER A 1 82 ? 15.068 2.298 5.103 1.00 61.22 82 SER A C 1
ATOM 618 O O . SER A 1 82 ? 13.944 1.975 5.478 1.00 61.22 82 SER A O 1
ATOM 620 N N . SER A 1 83 ? 15.322 3.489 4.555 1.00 67.81 83 SER A N 1
ATOM 621 C CA . SER A 1 83 ? 14.351 4.580 4.433 1.00 67.81 83 SER A CA 1
ATOM 622 C C . SER A 1 83 ? 13.060 4.197 3.700 1.00 67.81 83 SER A C 1
ATOM 624 O O . SER A 1 83 ? 11.980 4.635 4.094 1.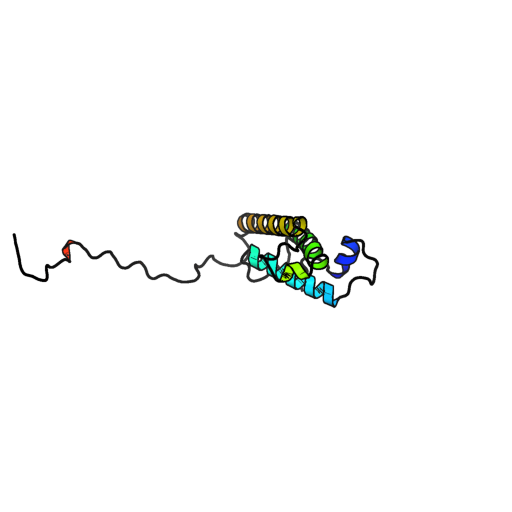00 67.81 83 SER A O 1
ATOM 626 N N . TRP A 1 84 ? 13.137 3.370 2.652 1.00 69.88 84 TRP A N 1
ATOM 627 C CA . TRP A 1 84 ? 11.958 2.965 1.879 1.00 69.88 84 TRP A CA 1
ATOM 628 C C . TRP A 1 84 ? 11.128 1.901 2.598 1.00 69.88 84 TRP A C 1
ATOM 630 O O . TRP A 1 84 ? 9.898 1.958 2.567 1.00 69.88 84 TRP A O 1
ATOM 640 N N . ARG A 1 85 ? 11.782 0.967 3.302 1.00 68.50 85 ARG A N 1
ATOM 641 C CA . ARG A 1 85 ? 11.092 -0.013 4.158 1.00 68.50 85 ARG A CA 1
ATOM 642 C C . ARG A 1 85 ? 10.370 0.686 5.310 1.00 68.50 85 ARG A C 1
ATOM 644 O O . ARG A 1 85 ? 9.215 0.351 5.598 1.00 68.50 85 ARG A O 1
ATOM 651 N N . ASP A 1 86 ? 11.028 1.659 5.933 1.00 78.38 86 ASP A N 1
ATOM 652 C CA . ASP A 1 86 ? 10.456 2.435 7.032 1.00 78.38 86 ASP A CA 1
ATOM 653 C C . ASP A 1 86 ? 9.239 3.224 6.549 1.00 78.38 86 ASP A C 1
ATOM 655 O O . ASP A 1 86 ? 8.176 3.168 7.173 1.00 78.38 86 ASP A O 1
ATOM 659 N N . ARG A 1 87 ? 9.341 3.879 5.382 1.00 85.88 87 ARG A N 1
ATOM 660 C CA . ARG A 1 87 ? 8.224 4.639 4.814 1.00 85.88 87 ARG A CA 1
ATOM 661 C C . ARG A 1 87 ? 7.053 3.748 4.399 1.00 85.88 87 ARG A C 1
ATOM 663 O O . ARG A 1 87 ? 5.916 4.066 4.741 1.00 85.88 87 ARG A O 1
ATOM 670 N N . ARG A 1 88 ? 7.309 2.599 3.757 1.00 88.69 88 ARG A N 1
ATOM 671 C CA . ARG A 1 88 ? 6.273 1.594 3.443 1.00 88.69 88 ARG A CA 1
ATOM 672 C C . ARG A 1 88 ? 5.505 1.197 4.703 1.00 88.69 88 ARG A C 1
ATOM 674 O O . ARG A 1 88 ? 4.280 1.240 4.722 1.00 88.69 88 ARG A O 1
ATOM 681 N N . SER A 1 89 ? 6.224 0.846 5.767 1.00 87.00 89 SER A N 1
ATOM 682 C CA . SER A 1 89 ? 5.622 0.406 7.031 1.00 87.00 89 SER A CA 1
ATOM 683 C C . SER A 1 89 ? 4.794 1.511 7.696 1.00 87.00 89 SER A C 1
ATOM 685 O O . SER A 1 89 ? 3.708 1.233 8.204 1.00 87.00 89 SER A O 1
ATOM 687 N N . GLN A 1 90 ? 5.261 2.765 7.645 1.00 88.56 90 GLN A N 1
ATOM 688 C CA . GLN A 1 90 ? 4.507 3.927 8.131 1.00 88.56 90 GLN A CA 1
ATOM 689 C C . GLN A 1 90 ? 3.197 4.113 7.359 1.00 88.56 90 GLN A C 1
ATOM 691 O O . GLN A 1 90 ? 2.138 4.196 7.978 1.00 88.56 90 GLN A O 1
ATOM 696 N N . ILE A 1 91 ? 3.244 4.097 6.022 1.00 90.81 91 ILE A N 1
ATOM 697 C CA . ILE A 1 91 ? 2.051 4.246 5.178 1.00 90.81 91 ILE A CA 1
ATOM 698 C C . ILE A 1 91 ? 1.048 3.119 5.450 1.00 90.81 91 ILE A C 1
ATOM 700 O O . ILE A 1 91 ? -0.141 3.375 5.620 1.00 90.81 91 ILE A O 1
ATOM 704 N N . LEU A 1 92 ? 1.503 1.867 5.550 1.00 91.44 92 LEU A N 1
ATOM 705 C CA . LEU A 1 92 ? 0.609 0.740 5.838 1.00 91.44 92 LEU A CA 1
ATOM 706 C C . LEU A 1 92 ? -0.024 0.839 7.235 1.00 91.44 92 LEU A C 1
ATOM 708 O O . LEU A 1 92 ? -1.187 0.467 7.409 1.00 91.44 92 LEU A O 1
ATOM 712 N N . ALA A 1 93 ? 0.694 1.376 8.225 1.00 90.19 93 ALA A N 1
ATOM 713 C CA . ALA A 1 93 ? 0.139 1.651 9.549 1.00 90.19 93 ALA A CA 1
ATOM 714 C C . ALA A 1 93 ? -0.899 2.790 9.525 1.00 90.19 93 ALA A C 1
ATOM 716 O O . ALA A 1 93 ? -1.945 2.682 10.177 1.00 90.19 93 ALA A O 1
ATOM 717 N N . GLU A 1 94 ? -0.655 3.851 8.749 1.00 91.56 94 GLU A N 1
ATOM 718 C CA . GLU A 1 94 ? -1.614 4.940 8.517 1.00 91.56 94 GLU A CA 1
ATOM 719 C C . GLU A 1 94 ? -2.888 4.417 7.839 1.00 91.56 94 GLU A C 1
ATOM 721 O O . GLU A 1 94 ? -3.990 4.663 8.33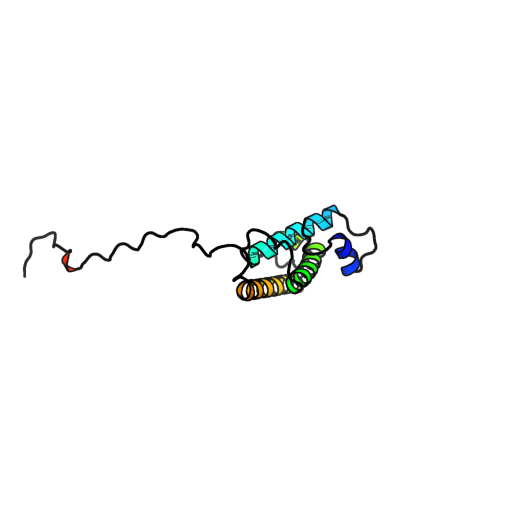4 1.00 91.56 94 GLU A O 1
ATOM 726 N N . ILE A 1 95 ? -2.747 3.615 6.776 1.00 90.31 95 ILE A N 1
ATOM 727 C CA . ILE A 1 95 ? -3.864 2.971 6.070 1.00 90.31 95 ILE A CA 1
ATOM 728 C C . ILE A 1 95 ? -4.660 2.082 7.021 1.00 90.31 95 ILE A C 1
ATOM 730 O O . ILE A 1 95 ? -5.887 2.170 7.053 1.00 90.31 95 ILE A O 1
ATOM 734 N N . ARG A 1 96 ? -3.989 1.250 7.828 1.00 90.31 96 ARG A N 1
ATOM 735 C CA . ARG A 1 96 ? -4.657 0.409 8.828 1.00 90.31 96 ARG A CA 1
ATOM 736 C C . ARG A 1 96 ? -5.477 1.260 9.796 1.00 90.31 96 ARG A C 1
ATOM 738 O O . ARG A 1 96 ? -6.665 1.001 9.971 1.00 90.31 96 ARG A O 1
ATOM 745 N N . THR A 1 97 ? -4.877 2.295 10.377 1.00 89.06 97 THR A N 1
ATOM 746 C CA . THR A 1 97 ? -5.542 3.189 11.342 1.00 89.06 97 THR A CA 1
ATOM 747 C C . THR A 1 97 ? -6.735 3.912 10.714 1.00 89.06 97 THR A C 1
ATOM 749 O O . THR A 1 97 ? -7.822 3.980 11.297 1.00 89.06 97 THR A O 1
ATOM 752 N N . TRP A 1 98 ? -6.559 4.410 9.490 1.00 89.06 98 TRP A N 1
ATOM 753 C CA . TRP A 1 98 ? -7.621 5.041 8.719 1.00 89.06 98 TRP A CA 1
ATOM 754 C C . TRP A 1 98 ? -8.752 4.052 8.423 1.00 89.06 98 TRP A C 1
ATOM 756 O O . TRP A 1 98 ? -9.913 4.376 8.667 1.00 89.06 98 TRP A O 1
ATOM 766 N N . SER A 1 99 ? -8.431 2.835 7.979 1.00 86.50 99 SER A N 1
ATOM 767 C CA . SER A 1 99 ? -9.422 1.799 7.679 1.00 86.50 99 SER A CA 1
ATOM 768 C C . SER A 1 99 ? -10.206 1.370 8.914 1.00 86.50 99 SER A C 1
ATOM 770 O O . SER A 1 99 ? -11.400 1.158 8.808 1.00 86.50 99 SER A O 1
ATOM 772 N N . GLN A 1 100 ? -9.600 1.322 10.101 1.00 85.00 100 GLN A N 1
ATOM 773 C CA . GLN A 1 100 ? -10.320 1.028 11.345 1.00 85.00 100 GLN A CA 1
ATOM 774 C C . GLN A 1 100 ? -11.258 2.173 11.744 1.00 85.00 100 GLN A C 1
ATOM 776 O O . GLN A 1 100 ? -12.381 1.932 12.178 1.00 85.00 100 GLN A O 1
ATOM 781 N N . SER A 1 101 ? -10.824 3.420 11.545 1.00 81.06 101 SER A N 1
ATOM 782 C CA . SER A 1 101 ? -11.615 4.615 11.875 1.00 81.06 101 SER A CA 1
ATOM 783 C C . SER A 1 101 ? -12.766 4.869 10.893 1.00 81.06 101 SER A C 1
ATOM 785 O O . SER A 1 101 ? -13.770 5.473 11.257 1.00 81.06 101 SER A O 1
ATOM 787 N N . ASN A 1 102 ? -12.630 4.409 9.646 1.00 72.94 102 ASN A N 1
ATOM 788 C CA . ASN A 1 102 ? -13.609 4.605 8.569 1.00 72.94 102 ASN A CA 1
ATOM 789 C C . ASN A 1 102 ? -14.327 3.296 8.172 1.00 72.94 102 ASN A C 1
ATOM 791 O O . ASN A 1 102 ? -15.232 3.303 7.340 1.00 72.94 102 ASN A O 1
ATOM 795 N N . GLY A 1 103 ? -13.935 2.168 8.769 1.00 56.22 103 GLY A N 1
ATOM 796 C CA . GLY A 1 103 ? -14.298 0.803 8.375 1.00 56.22 103 GLY A CA 1
ATOM 797 C C . GLY A 1 103 ? -15.632 0.297 8.894 1.00 56.22 103 GLY A C 1
ATOM 798 O O . GLY A 1 103 ? -16.002 -0.829 8.582 1.00 56.22 103 GLY A O 1
ATOM 799 N N . SER A 1 104 ? -16.413 1.118 9.598 1.00 47.00 104 SER A N 1
ATOM 800 C CA . SER A 1 104 ? -17.804 0.764 9.913 1.00 47.00 104 SER A CA 1
ATOM 801 C C . SER A 1 104 ? -18.708 0.673 8.669 1.00 47.00 104 SER A C 1
ATOM 803 O O . SER A 1 104 ? -19.869 0.301 8.808 1.00 47.00 104 SER A O 1
ATOM 805 N N . ALA A 1 105 ? -18.217 0.993 7.462 1.00 43.88 105 ALA A N 1
ATOM 806 C CA . ALA A 1 105 ? -19.045 1.083 6.254 1.00 43.88 105 ALA A CA 1
ATOM 807 C C . ALA A 1 105 ? -18.602 0.231 5.045 1.00 43.88 105 ALA A C 1
ATOM 809 O O . ALA A 1 105 ? -19.308 0.238 4.040 1.00 43.88 105 ALA A O 1
ATOM 810 N N . VAL A 1 106 ? -17.497 -0.525 5.096 1.00 43.84 106 VAL A N 1
ATOM 811 C CA . VAL A 1 106 ? -17.054 -1.333 3.941 1.00 43.84 106 VAL A CA 1
ATOM 812 C C . VAL A 1 106 ? -16.900 -2.795 4.345 1.00 43.84 106 VAL A C 1
ATOM 814 O O . VAL A 1 106 ? -15.897 -3.187 4.925 1.00 43.84 106 VAL A O 1
ATOM 817 N N . GLY A 1 107 ? -17.913 -3.597 4.010 1.00 38.25 107 GLY A N 1
ATOM 818 C CA . GLY A 1 107 ? -17.795 -5.053 3.940 1.00 38.25 107 GLY A CA 1
ATOM 819 C C . GLY A 1 107 ? -17.953 -5.792 5.265 1.00 38.25 107 GLY A C 1
ATOM 820 O O . GLY A 1 107 ? -16.976 -6.230 5.851 1.00 38.25 107 GLY A O 1
ATOM 821 N N . GLY A 1 108 ? -19.210 -5.978 5.677 1.00 42.41 108 GLY A N 1
ATOM 822 C CA . GLY A 1 108 ? -19.697 -7.181 6.354 1.00 42.41 108 GLY A CA 1
ATOM 823 C C . GLY A 1 108 ? -18.875 -7.713 7.524 1.00 42.41 108 GLY A C 1
ATOM 824 O O . GLY A 1 108 ? -17.963 -8.497 7.327 1.00 42.41 108 GLY A O 1
ATOM 825 N N . GLN A 1 109 ? -19.347 -7.407 8.734 1.00 40.72 109 GLN A N 1
ATOM 826 C CA . GLN A 1 109 ? -19.321 -8.316 9.878 1.00 40.72 109 GLN A CA 1
ATOM 827 C C . GLN A 1 109 ? -17.937 -8.906 10.198 1.00 40.72 109 GLN A C 1
ATOM 829 O O . GLN A 1 109 ? -17.501 -9.891 9.605 1.00 40.72 109 GLN A O 1
ATOM 834 N N . LEU A 1 110 ? -17.303 -8.384 11.252 1.00 49.78 110 LEU A N 1
ATOM 835 C CA . LEU A 1 110 ? -16.296 -9.120 12.019 1.00 49.78 110 LEU A CA 1
ATOM 836 C C . LEU A 1 110 ? -16.951 -10.372 12.632 1.00 49.78 110 LEU A C 1
ATOM 838 O O . LEU A 1 110 ? -17.184 -10.452 13.835 1.00 49.78 110 LEU A O 1
ATOM 842 N N . SER A 1 111 ? -17.307 -11.348 11.803 1.00 50.62 111 SER A N 1
ATOM 843 C CA . SER A 1 111 ? -17.571 -12.697 12.252 1.00 50.62 111 SER A CA 1
ATOM 844 C C . SER A 1 111 ? -16.195 -13.273 12.577 1.00 50.62 111 SER A C 1
ATOM 846 O O . SER A 1 111 ? -15.352 -13.351 11.676 1.00 50.62 111 SER A O 1
ATOM 848 N N . PRO A 1 112 ? -15.910 -13.629 13.841 1.00 58.75 112 PRO A N 1
ATOM 849 C CA . PRO A 1 112 ? -14.670 -14.309 14.178 1.00 58.75 112 PRO A CA 1
ATOM 850 C C . PRO A 1 112 ? -14.482 -15.502 13.233 1.00 58.75 112 PRO A C 1
ATOM 852 O O . PRO A 1 112 ? -15.441 -16.213 12.920 1.00 58.75 112 PRO A O 1
ATOM 855 N N . ARG A 1 113 ? -13.252 -15.692 12.737 1.00 53.88 113 ARG A N 1
ATOM 856 C CA . ARG A 1 113 ? -12.860 -16.838 11.902 1.00 53.88 113 ARG A CA 1
ATOM 857 C C . ARG A 1 113 ? -12.943 -18.121 12.740 1.00 53.88 113 ARG A C 1
ATOM 859 O O . ARG A 1 113 ? -11.933 -18.621 13.220 1.00 53.88 113 ARG A O 1
ATOM 866 N N . GLY A 1 114 ? -14.165 -18.610 12.939 1.00 52.25 114 GLY A N 1
ATOM 867 C CA . GLY A 1 114 ? -14.500 -19.774 13.750 1.00 52.25 114 GLY A CA 1
ATOM 868 C C . GLY A 1 114 ? -15.456 -19.448 14.900 1.00 52.25 114 GLY A C 1
ATOM 869 O O . GLY A 1 114 ? -15.254 -18.502 15.657 1.00 52.25 114 GLY A O 1
ATOM 870 N N . SER A 1 115 ? -16.486 -20.281 15.061 1.00 64.81 115 SER A N 1
ATOM 871 C CA . SER A 1 115 ? -17.163 -20.429 16.351 1.00 64.81 115 SER A CA 1
ATOM 872 C C . SER A 1 115 ? -16.313 -21.350 17.212 1.00 64.81 115 SER A C 1
ATOM 874 O O . SER A 1 115 ? -16.240 -22.550 16.949 1.00 64.81 115 SER A O 1
ATOM 876 N N . PHE A 1 116 ? -15.673 -20.804 18.242 1.00 69.38 116 PHE A N 1
ATOM 877 C CA . PHE A 1 116 ? -15.220 -21.653 19.334 1.00 69.38 116 PHE A CA 1
ATOM 878 C C . PHE A 1 116 ? -16.472 -22.151 20.062 1.00 69.38 116 PHE A C 1
ATOM 880 O O . PHE A 1 116 ? -17.319 -21.326 20.419 1.00 69.38 116 PHE A O 1
ATOM 887 N N . PRO A 1 117 ? -16.639 -23.469 20.274 1.00 74.56 117 PRO A N 1
ATOM 888 C CA . PRO A 1 117 ? -17.676 -23.926 21.180 1.00 74.56 117 PRO A CA 1
ATOM 889 C C . PRO A 1 117 ? -17.452 -23.250 22.541 1.00 74.56 117 PRO A C 1
ATOM 891 O O . PRO A 1 117 ? -16.296 -23.033 22.925 1.00 74.56 117 PRO A O 1
ATOM 894 N N . PRO A 1 118 ? -18.524 -22.899 23.271 1.00 75.88 118 PRO A N 1
ATOM 895 C CA . PRO A 1 118 ? -18.380 -22.375 24.620 1.00 75.88 118 PRO A CA 1
ATOM 896 C C . PRO A 1 118 ? -17.488 -23.321 25.425 1.00 75.88 118 PRO A C 1
ATOM 898 O O . PRO A 1 118 ? -17.603 -24.548 25.303 1.00 75.88 118 PRO A O 1
ATOM 901 N N . ALA A 1 119 ? -16.569 -22.749 26.208 1.00 72.75 119 ALA A N 1
ATOM 902 C CA . ALA A 1 119 ? -15.723 -23.533 27.095 1.00 72.75 119 ALA A CA 1
ATOM 903 C C . ALA A 1 119 ? -16.613 -24.486 27.901 1.00 72.75 119 ALA A C 1
ATOM 905 O O . ALA A 1 119 ? -17.671 -24.086 28.397 1.00 72.75 119 ALA A O 1
ATOM 906 N N . ARG A 1 120 ? -16.206 -25.756 28.008 1.00 77.44 120 ARG A N 1
ATOM 907 C CA . ARG A 1 120 ? -16.915 -26.690 28.885 1.00 77.44 120 ARG A CA 1
ATOM 908 C C . ARG A 1 120 ? -16.938 -26.075 30.289 1.00 77.44 120 ARG A C 1
ATOM 910 O O . ARG A 1 120 ? -15.893 -25.572 30.715 1.00 77.44 120 ARG A O 1
ATOM 917 N N . PRO A 1 121 ? -18.080 -26.102 30.995 1.00 81.25 121 PRO A N 1
ATOM 918 C CA . PRO A 1 121 ? -18.124 -25.690 32.387 1.00 81.25 121 PRO A CA 1
ATOM 919 C C . PRO A 1 121 ? -17.011 -26.398 33.156 1.00 81.25 121 PRO A C 1
ATOM 921 O O . PRO A 1 121 ? -16.759 -27.588 32.932 1.00 81.25 121 PRO A O 1
ATOM 924 N N . TYR A 1 122 ? -16.329 -25.665 34.035 1.00 74.00 122 TYR A N 1
ATOM 925 C CA . TYR A 1 122 ? -15.417 -26.296 34.978 1.00 74.00 122 TYR A CA 1
ATOM 926 C C . TYR A 1 122 ? -16.211 -27.365 35.750 1.00 74.00 122 TYR A C 1
ATOM 928 O O . TYR A 1 122 ? -17.349 -27.078 36.131 1.00 74.00 122 TYR A O 1
ATOM 936 N N . PRO A 1 123 ? -15.676 -28.584 35.953 1.00 79.06 123 PRO A N 1
ATOM 937 C CA . PRO A 1 123 ? -16.386 -29.617 36.696 1.00 79.06 123 PRO A CA 1
ATOM 938 C C . PRO A 1 123 ? -16.802 -29.066 38.055 1.00 79.06 123 PRO A C 1
ATOM 940 O O . PRO A 1 123 ? -15.955 -28.523 38.772 1.00 79.06 123 PRO A O 1
ATOM 943 N N . ASP A 1 124 ? -18.081 -29.194 38.403 1.00 74.25 124 ASP A N 1
ATOM 944 C CA . ASP A 1 124 ? -18.551 -28.786 39.720 1.00 74.25 124 ASP A CA 1
ATOM 945 C C . ASP A 1 124 ? -17.713 -29.533 40.778 1.00 74.25 124 ASP A C 1
ATOM 947 O O . ASP A 1 124 ? -17.602 -30.764 40.721 1.00 74.25 124 ASP A O 1
ATOM 951 N N . PRO A 1 125 ? -17.076 -28.839 41.739 1.00 67.06 125 PRO A N 1
ATOM 952 C CA . PRO A 1 125 ? -16.441 -29.492 42.876 1.00 67.06 125 PRO A CA 1
ATOM 953 C C . PRO A 1 125 ? -17.369 -30.481 43.602 1.00 67.06 125 PRO A C 1
ATOM 955 O O . PRO A 1 125 ? -16.867 -31.442 44.182 1.00 67.06 125 PRO A O 1
ATOM 958 N N . ALA A 1 126 ? -18.693 -30.290 43.540 1.00 68.62 126 ALA A N 1
ATOM 959 C CA . ALA A 1 126 ? -19.701 -31.201 44.080 1.00 68.62 126 ALA A CA 1
ATOM 960 C C . ALA A 1 126 ? -19.881 -32.495 43.257 1.00 68.62 126 ALA A C 1
ATOM 962 O O . ALA A 1 126 ? -20.281 -33.520 43.812 1.00 68.62 126 ALA A O 1
ATOM 963 N N . ASP A 1 127 ? -19.519 -32.488 41.969 1.00 59.09 127 ASP A N 1
ATOM 964 C CA . ASP A 1 127 ? -19.493 -33.672 41.097 1.00 59.09 127 ASP A CA 1
ATOM 965 C C . ASP A 1 127 ? -18.208 -34.497 41.249 1.00 59.09 127 ASP A C 1
ATOM 967 O O . ASP A 1 127 ? -18.083 -35.579 40.666 1.00 59.09 127 ASP A O 1
ATOM 971 N N . ARG A 1 128 ? -17.267 -34.064 42.105 1.00 56.97 128 ARG A N 1
ATOM 972 C CA . ARG A 1 128 ? -16.192 -34.927 42.616 1.00 56.97 128 ARG A CA 1
ATOM 973 C C . ARG A 1 128 ? -16.782 -35.957 43.578 1.00 56.97 128 ARG A C 1
ATOM 975 O O . ARG A 1 128 ? -16.508 -35.964 44.775 1.00 56.97 128 ARG A O 1
ATOM 982 N N . ARG A 1 129 ? -17.581 -36.882 43.047 1.00 58.91 129 ARG A N 1
ATOM 983 C CA . ARG A 1 129 ? -17.819 -38.164 43.701 1.00 58.91 129 ARG A CA 1
ATOM 984 C C . ARG A 1 129 ? -16.467 -38.852 43.791 1.00 58.91 129 ARG A C 1
ATOM 986 O O . ARG A 1 129 ? -15.931 -39.326 42.795 1.00 58.91 129 ARG A O 1
ATOM 993 N N . TYR A 1 130 ? -15.902 -38.836 44.989 1.00 53.25 130 TYR A N 1
ATOM 994 C CA . TYR A 1 130 ? -14.746 -39.625 45.374 1.00 53.25 130 TYR A CA 1
ATOM 995 C C . TYR A 1 130 ? -14.897 -41.052 44.812 1.00 53.25 130 TYR A C 1
ATOM 997 O O . TYR A 1 130 ? -15.843 -41.743 45.196 1.00 53.25 130 TYR A O 1
ATOM 1005 N N . PRO A 1 131 ? -14.008 -41.524 43.917 1.00 50.66 131 PRO A N 1
ATOM 1006 C CA . PRO A 1 131 ? -14.077 -42.894 43.405 1.00 50.66 131 PRO A CA 1
ATOM 1007 C C . PRO A 1 131 ? -13.681 -43.943 44.457 1.00 50.66 131 PRO A C 1
ATOM 1009 O O . PRO A 1 131 ? -13.756 -45.139 44.199 1.00 50.66 131 PRO A O 1
ATOM 1012 N N . PHE A 1 132 ? -13.307 -43.515 45.662 1.00 56.19 132 PHE A N 1
ATOM 1013 C CA . PHE A 1 132 ? -12.986 -44.387 46.780 1.00 56.19 132 PHE A CA 1
ATOM 1014 C C . PHE A 1 132 ? -13.771 -43.899 47.987 1.00 56.19 132 PHE A C 1
ATOM 1016 O O . PHE A 1 132 ? -13.539 -42.791 48.462 1.00 56.19 132 PHE A O 1
ATOM 1023 N N . GLY A 1 133 ? -14.749 -44.700 48.413 1.00 53.38 133 GLY A N 1
ATOM 1024 C CA . GLY A 1 133 ? -15.728 -44.392 49.456 1.00 53.38 133 GLY A CA 1
ATOM 1025 C C . GLY A 1 133 ? -15.135 -44.170 50.847 1.00 53.38 133 GLY A C 1
ATOM 1026 O O . GLY A 1 133 ? -15.411 -44.934 51.763 1.00 53.38 133 GLY A O 1
ATOM 1027 N N . LEU A 1 134 ? -14.376 -43.095 51.020 1.00 53.16 134 LEU A N 1
ATOM 1028 C CA . LEU A 1 134 ? -13.960 -42.577 52.312 1.00 53.16 134 LEU A CA 1
ATOM 1029 C C . LEU A 1 134 ? -14.753 -41.297 52.576 1.00 53.16 134 LEU A C 1
ATOM 1031 O O . LEU A 1 134 ? -14.501 -40.238 52.002 1.00 53.16 134 LEU A O 1
ATOM 1035 N N . ARG A 1 135 ? -15.785 -41.454 53.404 1.00 51.31 135 ARG A N 1
ATOM 1036 C CA . ARG A 1 135 ? -16.449 -40.372 54.137 1.00 51.31 135 ARG A CA 1
ATOM 1037 C C . ARG A 1 135 ? -15.692 -40.146 55.464 1.00 51.31 135 ARG A C 1
ATOM 1039 O O . ARG A 1 135 ? -14.958 -41.051 55.854 1.00 51.31 135 ARG A O 1
ATOM 1046 N N . PRO A 1 136 ? -15.812 -38.940 56.054 1.00 58.91 136 PRO A N 1
ATOM 1047 C CA . PRO A 1 136 ? -14.833 -38.341 56.971 1.00 58.91 136 PRO A CA 1
ATOM 1048 C C . PRO A 1 136 ? -14.551 -39.137 58.243 1.00 58.91 136 PRO A C 1
ATOM 1050 O O . PRO A 1 136 ? -15.462 -39.862 58.702 1.00 58.91 136 PRO A O 1
#

Foldseek 3Di:
DAALEDLQCLCVVVVHDNPPDDPVLSVVLRVLLQVLLCVLAVDPGADSDHDPLSSVLSSLSSNLCSVCVPVSPDPPDPPPPVVSVVVSVVSSPVSNVVCVVVVVPPDDDPPPPDDDDPDDPDPDPVVPPPPDPDDD

Secondary structure (DSSP, 8-state):
---SS-GGGHHHHHTPPTTSS-HHHHHHHHHHHHHHHHHHH--SS--SS--HHHHHHHHHHHHHHHH-GGGGS-SS-TTS-HHHHHHHHHHHHHHHHHHHHHGGGSSS----SS-PPPPPPPPPGGG---SS----

pLDDT: mean 72.68, std 15.06, range [38.25, 91.94]